Protein AF-A0A7J4RX63-F1 (afdb_monomer_lite)

pLDDT: mean 86.35, std 11.54, range [51.72, 96.31]

Structure (mmCIF, N/CA/C/O backbone):
data_AF-A0A7J4RX63-F1
#
_entry.id   AF-A0A7J4RX63-F1
#
loop_
_atom_site.group_PDB
_atom_site.id
_atom_site.type_symbol
_atom_site.label_atom_id
_atom_site.label_alt_id
_atom_site.label_comp_id
_atom_site.label_asym_id
_atom_site.label_entity_id
_atom_site.label_seq_id
_atom_site.pdbx_PDB_ins_code
_atom_site.Cartn_x
_atom_site.Cartn_y
_atom_site.Cartn_z
_atom_site.occupancy
_atom_site.B_iso_or_equiv
_atom_site.auth_seq_id
_atom_site.auth_comp_id
_atom_site.auth_asym_id
_atom_site.auth_atom_id
_atom_site.pdbx_PDB_model_num
ATOM 1 N N . MET A 1 1 ? 10.772 -13.800 -2.168 1.00 66.12 1 MET A N 1
ATOM 2 C CA . MET A 1 1 ? 11.574 -14.822 -2.881 1.00 66.12 1 MET A CA 1
ATOM 3 C C . MET A 1 1 ? 11.040 -15.138 -4.273 1.00 66.12 1 MET A C 1
ATOM 5 O O . MET A 1 1 ? 11.837 -15.120 -5.197 1.00 66.12 1 MET A O 1
ATOM 9 N N . LEU A 1 2 ? 9.726 -15.333 -4.467 1.00 77.94 2 LEU A N 1
ATOM 10 C CA . LEU A 1 2 ? 9.153 -15.643 -5.791 1.00 77.94 2 LEU A CA 1
ATOM 11 C C . LEU A 1 2 ? 9.488 -14.602 -6.884 1.00 77.94 2 LEU A C 1
ATOM 13 O O . LEU A 1 2 ? 9.845 -14.976 -7.992 1.00 77.94 2 LEU A O 1
ATOM 17 N N . HIS A 1 3 ? 9.461 -13.308 -6.541 1.00 73.25 3 HIS A N 1
ATOM 18 C CA . HIS A 1 3 ? 9.867 -12.204 -7.427 1.00 73.25 3 HIS A CA 1
ATOM 19 C C . HIS A 1 3 ? 11.292 -12.372 -7.982 1.00 73.25 3 HIS A C 1
ATOM 21 O O . HIS A 1 3 ? 11.523 -12.197 -9.171 1.00 73.25 3 HIS A O 1
ATOM 27 N N . ILE A 1 4 ? 12.240 -12.752 -7.120 1.00 78.12 4 ILE A N 1
ATOM 28 C CA . ILE A 1 4 ? 13.649 -12.952 -7.487 1.00 78.12 4 ILE A CA 1
ATOM 29 C C . ILE A 1 4 ? 13.785 -14.205 -8.357 1.00 78.12 4 ILE A C 1
ATOM 31 O O . ILE A 1 4 ? 14.485 -14.188 -9.361 1.00 78.12 4 ILE A O 1
ATOM 35 N N . PHE A 1 5 ? 13.075 -15.277 -7.998 1.00 83.94 5 PHE A N 1
ATOM 36 C CA . PHE A 1 5 ? 13.097 -16.526 -8.752 1.00 83.94 5 PHE A CA 1
ATOM 37 C C . PHE A 1 5 ? 12.536 -16.364 -10.173 1.00 83.94 5 PHE A C 1
ATOM 39 O O . PHE A 1 5 ? 13.129 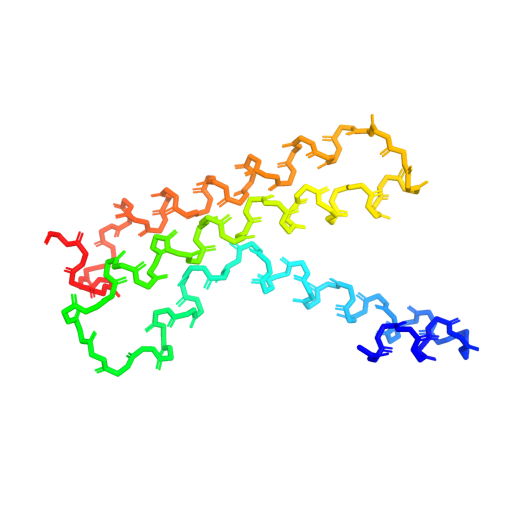-16.878 -11.114 1.00 83.94 5 PHE A O 1
ATOM 46 N N . PHE A 1 6 ? 11.423 -15.648 -10.357 1.00 83.19 6 PHE A N 1
ATOM 47 C CA . PHE A 1 6 ? 10.847 -15.437 -11.690 1.00 83.19 6 PHE A CA 1
ATOM 48 C C . PHE A 1 6 ? 11.666 -14.482 -12.553 1.00 83.19 6 PHE A C 1
ATOM 50 O O . PHE A 1 6 ? 11.814 -14.755 -13.739 1.00 83.19 6 PHE A O 1
ATOM 57 N N . ALA A 1 7 ? 12.250 -13.434 -11.963 1.00 77.06 7 ALA A N 1
ATOM 58 C CA . ALA A 1 7 ? 13.184 -12.559 -12.669 1.00 77.06 7 ALA A CA 1
ATOM 59 C C . ALA A 1 7 ? 14.443 -13.314 -13.131 1.00 77.06 7 ALA A C 1
ATOM 61 O O . ALA A 1 7 ? 14.913 -13.105 -14.238 1.00 77.06 7 ALA A O 1
ATOM 62 N N . ALA A 1 8 ? 14.961 -14.235 -12.312 1.00 82.94 8 ALA A N 1
ATOM 63 C CA . ALA A 1 8 ? 16.144 -15.027 -12.653 1.00 82.94 8 ALA A CA 1
ATOM 64 C C . ALA A 1 8 ? 15.899 -16.115 -13.719 1.00 82.94 8 ALA A C 1
ATOM 66 O O . ALA A 1 8 ? 16.863 -16.667 -14.238 1.00 82.94 8 ALA A O 1
ATOM 67 N N . ASN A 1 9 ? 14.637 -16.452 -14.013 1.00 86.06 9 ASN A N 1
ATOM 68 C CA . ASN A 1 9 ? 14.251 -17.456 -15.013 1.00 86.06 9 ASN A CA 1
ATOM 69 C C . ASN A 1 9 ? 13.524 -16.837 -16.229 1.00 86.06 9 ASN A C 1
ATOM 71 O O . ASN A 1 9 ? 12.858 -17.568 -16.959 1.00 86.06 9 ASN A O 1
ATOM 75 N N . ASP A 1 10 ? 13.587 -15.511 -16.413 1.00 81.81 10 ASP A N 1
ATOM 76 C CA . ASP A 1 10 ? 12.950 -14.771 -17.521 1.00 81.81 10 ASP A CA 1
ATOM 77 C C . ASP A 1 10 ? 11.425 -14.994 -17.656 1.00 81.81 10 ASP A C 1
ATOM 79 O O . ASP A 1 10 ? 10.828 -14.878 -18.729 1.00 81.81 10 ASP A O 1
ATOM 83 N N . PHE A 1 11 ? 10.740 -15.308 -16.550 1.00 85.00 11 PHE A N 1
ATOM 84 C CA . PHE A 1 11 ? 9.286 -15.490 -16.535 1.00 85.00 11 PHE A CA 1
ATOM 85 C C . PHE A 1 11 ? 8.544 -14.160 -16.332 1.00 85.00 11 PHE A C 1
ATOM 87 O O . PHE A 1 11 ? 7.853 -13.960 -15.327 1.00 85.00 11 PHE A O 1
ATOM 94 N N . ASP A 1 12 ? 8.631 -13.267 -17.318 1.00 81.19 12 ASP A N 1
ATOM 95 C CA . ASP A 1 12 ? 8.103 -11.892 -17.269 1.00 81.19 12 ASP A CA 1
ATOM 96 C C . ASP A 1 12 ? 6.619 -11.789 -16.884 1.00 81.19 12 ASP A C 1
ATOM 98 O O . ASP A 1 12 ? 6.210 -10.896 -16.137 1.00 81.19 12 ASP A O 1
ATOM 102 N N . GLY A 1 13 ? 5.783 -12.710 -17.374 1.00 83.81 13 GLY A N 1
ATOM 103 C CA . GLY A 1 13 ? 4.350 -12.716 -17.067 1.00 83.81 13 GLY A CA 1
ATOM 104 C C . GLY A 1 13 ? 4.071 -12.982 -15.585 1.00 83.81 13 GLY A C 1
ATOM 105 O O . GLY A 1 13 ? 3.324 -12.246 -14.941 1.00 83.81 13 GLY A O 1
ATOM 106 N N . LEU A 1 14 ? 4.712 -14.010 -15.025 1.00 83.44 14 LEU A N 1
ATOM 107 C CA . LEU A 1 14 ? 4.584 -14.386 -13.613 1.00 83.44 14 LEU A CA 1
ATOM 108 C C . LEU A 1 14 ? 5.225 -13.339 -12.698 1.00 83.44 14 LEU A C 1
ATOM 110 O O . LEU A 1 14 ? 4.680 -13.023 -11.641 1.00 83.44 14 LEU A O 1
ATOM 114 N N . PHE A 1 15 ? 6.342 -12.759 -13.131 1.00 83.12 15 PHE A N 1
ATOM 115 C CA . PHE A 1 15 ? 6.992 -11.647 -12.453 1.00 83.12 15 PHE A CA 1
ATOM 116 C C . PHE A 1 15 ? 6.039 -10.459 -12.275 1.00 83.12 15 PHE A C 1
ATOM 118 O O . PHE A 1 15 ? 5.822 -10.012 -11.148 1.00 83.12 15 PHE A O 1
ATOM 125 N N . ARG A 1 16 ? 5.384 -10.006 -13.352 1.00 85.81 16 ARG A N 1
ATOM 126 C CA . ARG A 1 16 ? 4.420 -8.891 -13.300 1.00 85.81 16 ARG A CA 1
ATOM 127 C C . ARG A 1 16 ? 3.256 -9.161 -12.350 1.00 85.81 16 ARG A C 1
ATOM 129 O O . ARG A 1 16 ? 2.844 -8.258 -11.627 1.00 85.81 16 ARG A O 1
ATOM 136 N N . VAL A 1 17 ? 2.750 -10.394 -12.315 1.00 89.12 17 VAL A N 1
ATOM 137 C CA . VAL A 1 17 ? 1.685 -10.792 -11.378 1.00 89.12 17 VAL A CA 1
ATOM 138 C C . VAL A 1 17 ? 2.157 -10.666 -9.929 1.00 89.12 17 VAL A C 1
ATOM 140 O O . VAL A 1 17 ? 1.434 -10.126 -9.093 1.00 89.12 17 VAL A O 1
ATOM 143 N N . VAL A 1 18 ? 3.376 -11.117 -9.624 1.00 89.00 18 VAL A N 1
ATOM 144 C CA . VAL A 1 18 ? 3.949 -10.999 -8.276 1.00 89.00 18 VAL A CA 1
ATOM 145 C C . VAL A 1 18 ? 4.156 -9.539 -7.887 1.00 89.00 18 VAL A C 1
ATOM 147 O O . VAL A 1 18 ? 3.810 -9.163 -6.770 1.00 89.00 18 VAL A O 1
ATOM 150 N N . VAL A 1 19 ? 4.676 -8.709 -8.791 1.00 89.50 19 VAL A N 1
ATOM 151 C CA . VAL A 1 19 ? 4.853 -7.270 -8.543 1.00 89.50 19 VAL A CA 1
ATOM 152 C C . VAL A 1 19 ? 3.503 -6.614 -8.240 1.00 89.50 19 VAL A C 1
ATOM 154 O O . VAL A 1 19 ? 3.376 -5.917 -7.237 1.00 89.50 19 VAL A O 1
ATOM 157 N N . LEU A 1 20 ? 2.466 -6.910 -9.027 1.00 91.38 20 LEU A N 1
ATOM 158 C CA . LEU A 1 20 ? 1.112 -6.406 -8.792 1.00 91.38 20 LEU A CA 1
ATOM 159 C C . LEU A 1 20 ? 0.562 -6.838 -7.423 1.00 91.38 20 LEU A C 1
ATOM 161 O O . LEU A 1 20 ? -0.019 -6.020 -6.710 1.00 91.38 20 LEU A O 1
ATOM 165 N N . LEU A 1 21 ? 0.778 -8.094 -7.024 1.00 92.62 21 LEU A N 1
ATOM 166 C CA . LEU A 1 21 ? 0.386 -8.595 -5.702 1.00 92.62 21 LEU A CA 1
ATOM 167 C C . LEU A 1 21 ? 1.096 -7.847 -4.569 1.00 92.62 21 LEU A C 1
ATOM 169 O O . LEU A 1 21 ? 0.441 -7.454 -3.605 1.00 92.62 21 LEU A O 1
ATOM 173 N N . ILE A 1 22 ? 2.407 -7.614 -4.684 1.00 91.81 22 ILE A N 1
ATOM 174 C CA . ILE A 1 22 ? 3.177 -6.858 -3.683 1.00 91.81 22 ILE A CA 1
ATOM 175 C C . ILE A 1 22 ? 2.665 -5.416 -3.598 1.00 91.81 22 ILE A C 1
ATOM 177 O O . ILE A 1 22 ? 2.502 -4.894 -2.492 1.00 91.81 22 ILE A O 1
ATOM 181 N N . THR A 1 23 ? 2.353 -4.792 -4.735 1.00 94.38 23 THR A N 1
ATOM 182 C CA . THR A 1 23 ? 1.777 -3.443 -4.783 1.00 94.38 23 THR A CA 1
ATOM 183 C C . THR A 1 23 ? 0.443 -3.382 -4.043 1.00 94.38 23 THR A C 1
ATOM 185 O O . THR A 1 23 ? 0.263 -2.527 -3.177 1.00 94.38 23 THR A O 1
ATOM 188 N N . ILE A 1 24 ? -0.463 -4.336 -4.288 1.00 94.31 24 ILE A N 1
ATOM 189 C CA . ILE A 1 24 ? -1.741 -4.425 -3.565 1.00 94.31 24 ILE A CA 1
ATOM 190 C C . ILE A 1 24 ? -1.504 -4.639 -2.065 1.00 94.31 24 ILE A C 1
ATOM 192 O O . ILE A 1 24 ? -2.053 -3.906 -1.246 1.00 94.31 24 ILE A O 1
ATOM 196 N N . MET A 1 25 ? -0.664 -5.603 -1.682 1.00 93.38 25 MET A N 1
ATOM 197 C CA . MET A 1 25 ? -0.377 -5.879 -0.268 1.00 93.38 25 MET A CA 1
ATOM 198 C C . MET A 1 25 ? 0.221 -4.668 0.451 1.00 93.38 25 MET A C 1
ATOM 200 O O . MET A 1 25 ? -0.078 -4.442 1.620 1.00 93.38 25 MET A O 1
ATOM 204 N N . THR A 1 26 ? 1.027 -3.871 -0.248 1.00 95.06 26 THR A N 1
ATOM 205 C CA . THR A 1 26 ? 1.638 -2.663 0.312 1.00 95.06 26 THR A CA 1
ATOM 206 C C . THR A 1 26 ? 0.616 -1.551 0.501 1.00 95.06 26 THR A C 1
ATOM 208 O O . THR A 1 26 ? 0.548 -0.963 1.577 1.00 95.06 26 THR A O 1
ATOM 211 N N . PHE A 1 27 ? -0.218 -1.285 -0.506 1.00 94.81 27 PHE A N 1
ATOM 212 C CA . PHE A 1 27 ? -1.231 -0.229 -0.430 1.00 94.81 27 PHE A CA 1
ATOM 213 C C . PHE A 1 27 ? -2.332 -0.535 0.590 1.00 94.81 27 PHE A C 1
ATOM 215 O O . PHE A 1 27 ? -2.861 0.382 1.217 1.00 94.81 27 PHE A O 1
ATOM 222 N N . PHE A 1 28 ? -2.657 -1.814 0.784 1.00 93.31 28 PHE A N 1
ATOM 223 C CA . PHE A 1 28 ? -3.732 -2.274 1.665 1.00 93.31 28 PHE A CA 1
ATOM 224 C C . PHE A 1 28 ? -3.228 -2.972 2.937 1.00 93.31 28 PHE A C 1
ATOM 226 O O . PHE A 1 28 ? -3.993 -3.701 3.571 1.00 93.31 28 PHE A O 1
A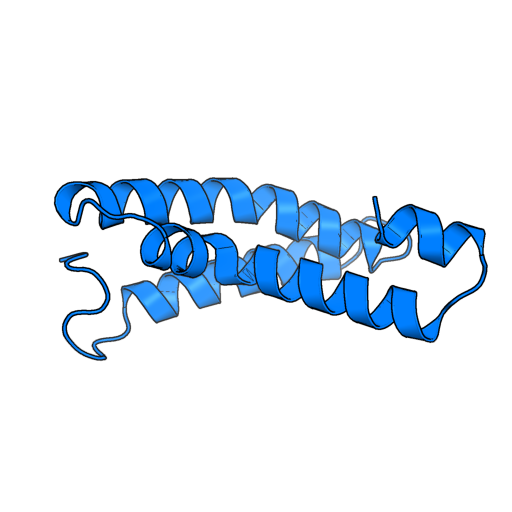TOM 233 N N . SER A 1 29 ? -1.975 -2.759 3.347 1.00 93.50 29 SER A N 1
ATOM 234 C CA . SER A 1 29 ? -1.396 -3.471 4.496 1.00 93.50 29 SER A CA 1
ATOM 235 C C . SER A 1 29 ? -2.184 -3.248 5.793 1.00 93.50 29 SER A C 1
ATOM 237 O O . SER A 1 29 ? -2.464 -4.215 6.491 1.00 93.50 29 SER A O 1
ATOM 239 N N . GLY A 1 30 ? -2.611 -2.017 6.103 1.00 90.19 30 GLY A N 1
ATOM 240 C CA . GLY A 1 30 ? -3.421 -1.706 7.285 1.00 90.19 30 GLY A CA 1
ATOM 241 C C . GLY A 1 30 ? -4.706 -2.533 7.346 1.00 90.19 30 GLY A C 1
ATOM 242 O O . GLY A 1 30 ? -4.879 -3.296 8.295 1.00 90.19 30 GLY A O 1
ATOM 243 N N . PRO A 1 31 ? -5.592 -2.442 6.338 1.00 89.00 31 PRO A N 1
ATOM 244 C CA . PRO A 1 31 ? -6.786 -3.279 6.255 1.00 89.00 31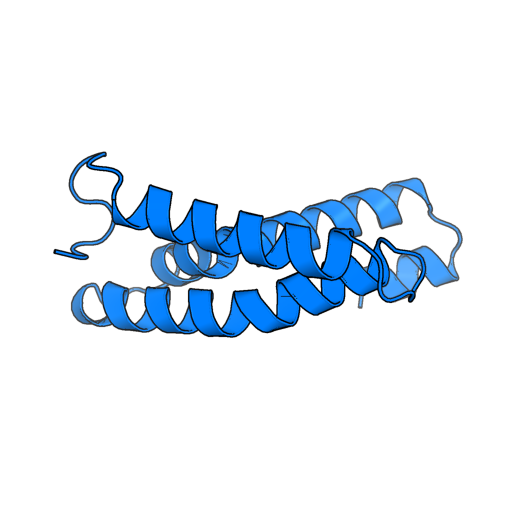 PRO A CA 1
ATOM 245 C C . PRO A 1 31 ? -6.493 -4.782 6.346 1.00 89.00 31 PRO A C 1
ATOM 247 O O . PRO A 1 31 ? -7.157 -5.478 7.108 1.00 89.00 31 PRO A O 1
ATOM 250 N N . ILE A 1 32 ? -5.488 -5.280 5.616 1.00 91.12 32 ILE A N 1
ATOM 251 C CA . ILE A 1 32 ? -5.123 -6.706 5.613 1.00 91.12 32 ILE A CA 1
ATOM 252 C C . ILE A 1 32 ? -4.689 -7.160 7.012 1.00 91.12 32 ILE A C 1
ATOM 254 O O . ILE A 1 32 ? -5.152 -8.193 7.489 1.00 91.12 32 ILE A O 1
ATOM 258 N N . CYS A 1 33 ? -3.846 -6.383 7.695 1.00 90.44 33 CYS A N 1
ATOM 259 C CA . CYS A 1 33 ? -3.405 -6.691 9.053 1.00 90.44 33 CYS A CA 1
ATOM 260 C C . CYS A 1 33 ? -4.579 -6.739 10.034 1.00 90.44 33 CYS A C 1
ATOM 262 O O . CYS A 1 33 ? -4.609 -7.612 10.895 1.00 90.44 33 CYS A O 1
ATOM 264 N N . VAL A 1 34 ? -5.566 -5.851 9.892 1.00 89.56 34 VAL A N 1
ATOM 265 C CA . VAL A 1 34 ? -6.743 -5.865 10.769 1.00 89.56 34 VAL A CA 1
ATOM 266 C C . VAL A 1 34 ? -7.667 -7.052 10.489 1.00 89.56 34 VAL A C 1
ATOM 268 O O . VAL A 1 34 ? -8.203 -7.618 11.432 1.00 89.56 34 VAL A O 1
ATOM 271 N N . VAL A 1 35 ? -7.818 -7.488 9.233 1.00 88.75 35 VAL A N 1
ATOM 272 C CA . VAL A 1 35 ? -8.599 -8.699 8.897 1.00 88.75 35 VAL A CA 1
ATOM 273 C C . VAL A 1 35 ? -8.034 -9.950 9.580 1.00 88.75 35 VAL A C 1
ATOM 275 O O . VAL A 1 35 ? -8.787 -10.862 9.914 1.00 88.75 35 VAL A O 1
ATOM 278 N N . ILE A 1 36 ? -6.718 -9.999 9.788 1.00 89.12 36 ILE A N 1
ATOM 279 C CA . ILE A 1 36 ? -6.028 -11.129 10.426 1.00 89.12 36 ILE A CA 1
ATOM 280 C C . ILE A 1 36 ? -5.999 -10.975 11.958 1.00 89.12 36 ILE A C 1
ATOM 282 O O . ILE A 1 36 ? -5.791 -11.958 12.667 1.00 89.12 36 ILE A O 1
ATOM 286 N N . GLU A 1 37 ? -6.222 -9.769 12.483 1.00 89.56 37 GLU A N 1
ATOM 287 C CA . GLU A 1 37 ? -6.211 -9.492 13.917 1.00 89.56 37 GLU A CA 1
ATOM 288 C C . GLU A 1 37 ? -7.429 -10.150 14.599 1.00 89.56 37 GLU A C 1
ATOM 290 O O . GLU A 1 37 ? -8.580 -9.853 14.258 1.00 89.56 37 GLU A O 1
ATOM 295 N N . PRO A 1 38 ? -7.223 -11.042 15.584 1.00 87.38 38 PRO A N 1
ATOM 296 C CA . PRO A 1 38 ? -8.331 -11.666 16.301 1.00 87.38 38 PRO A CA 1
ATOM 297 C C . PRO A 1 38 ? -8.907 -10.770 17.406 1.00 87.38 38 PRO A C 1
ATOM 299 O O . PRO A 1 38 ? -10.060 -10.950 17.802 1.00 87.38 38 PRO A O 1
ATOM 302 N N . VAL A 1 39 ? -8.132 -9.814 17.936 1.00 89.81 39 VAL A N 1
ATOM 303 C CA . VAL A 1 39 ? -8.535 -9.008 19.096 1.00 89.81 39 VAL A CA 1
ATOM 304 C C . VAL A 1 39 ? -9.019 -7.627 18.662 1.00 89.81 39 VAL A C 1
ATOM 306 O O . VAL A 1 39 ? -8.228 -6.739 18.356 1.00 89.81 39 VAL A O 1
ATOM 309 N N . GLN A 1 40 ? -10.331 -7.395 18.749 1.00 84.50 40 GLN A N 1
ATOM 310 C CA . GLN A 1 40 ? -10.953 -6.129 18.338 1.00 84.50 40 GLN A CA 1
ATOM 311 C C . GLN A 1 40 ? -10.360 -4.887 19.027 1.00 84.50 40 GLN A C 1
ATOM 313 O O . GLN A 1 40 ? -10.201 -3.843 18.399 1.00 84.50 40 GLN A O 1
ATOM 318 N N . ALA A 1 41 ? -9.974 -4.995 20.304 1.00 87.00 41 ALA A N 1
ATOM 319 C CA . ALA A 1 41 ? -9.340 -3.894 21.036 1.00 87.00 41 ALA A CA 1
ATOM 320 C C . ALA A 1 41 ? -7.999 -3.445 20.417 1.00 87.00 41 ALA A C 1
ATOM 322 O O . ALA A 1 41 ? -7.582 -2.304 20.617 1.00 87.00 41 ALA A O 1
ATOM 323 N N . GLN A 1 42 ? -7.333 -4.315 19.651 1.00 89.12 42 GLN A N 1
ATOM 324 C CA . GLN A 1 42 ? -6.057 -4.026 18.996 1.00 89.12 42 GLN A CA 1
ATOM 325 C C . GLN A 1 42 ? -6.220 -3.495 17.569 1.00 89.12 42 GLN A C 1
ATOM 327 O O . GLN A 1 42 ? -5.260 -2.951 17.029 1.00 89.12 42 GLN A O 1
ATOM 332 N N . TYR A 1 43 ? -7.424 -3.532 16.984 1.00 88.88 43 TYR A N 1
ATOM 333 C CA . TYR A 1 43 ? -7.673 -3.155 15.583 1.00 88.88 43 TYR A CA 1
ATOM 334 C C . TYR A 1 43 ? -7.116 -1.774 15.231 1.00 88.88 43 TYR A C 1
ATOM 336 O O . TYR A 1 43 ? -6.472 -1.604 14.19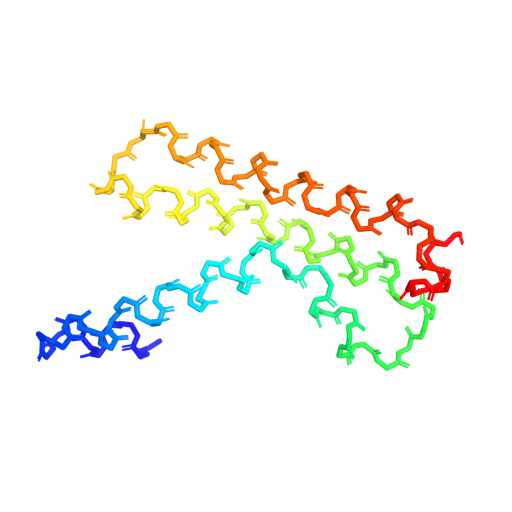9 1.00 88.88 43 TYR A O 1
ATOM 344 N N . LYS A 1 44 ? -7.271 -0.791 16.125 1.00 87.69 44 LYS A N 1
ATOM 345 C CA . LYS A 1 44 ? -6.724 0.561 15.935 1.00 87.69 44 LYS A CA 1
ATOM 346 C C . LYS A 1 44 ? -5.204 0.593 15.906 1.00 87.69 44 LYS A C 1
ATOM 348 O O . LYS A 1 44 ? -4.629 1.301 15.080 1.00 87.69 44 LYS A O 1
ATOM 353 N N . SER A 1 45 ? -4.567 -0.157 16.798 1.00 90.75 45 SER A N 1
ATOM 354 C CA . SER A 1 45 ? -3.112 -0.210 16.870 1.00 90.75 45 SER A CA 1
ATOM 355 C C . SER A 1 45 ? -2.542 -0.971 15.677 1.00 90.75 45 SER A C 1
ATOM 357 O O . SER A 1 45 ? -1.646 -0.462 15.009 1.00 90.75 45 SER A O 1
ATOM 359 N N . THR A 1 46 ? -3.108 -2.133 15.353 1.00 92.12 46 THR A N 1
ATOM 360 C CA . THR A 1 46 ? -2.719 -2.961 14.206 1.00 92.12 46 THR A CA 1
ATOM 361 C C . THR A 1 46 ? -2.879 -2.199 12.890 1.00 92.12 46 THR A C 1
ATOM 363 O O . THR A 1 46 ? -1.957 -2.179 12.075 1.00 92.12 46 THR A O 1
ATOM 366 N N . TYR A 1 47 ? -3.983 -1.465 12.711 1.00 91.81 47 TYR A N 1
ATOM 367 C CA . TYR A 1 47 ? -4.182 -0.605 11.541 1.00 91.81 47 TYR A CA 1
ATOM 368 C C . TYR A 1 47 ? -3.119 0.495 11.429 1.00 91.81 47 TYR A C 1
ATOM 370 O O . TYR A 1 47 ? -2.592 0.758 10.348 1.00 91.81 47 TYR A O 1
ATOM 378 N N . PHE A 1 48 ? -2.795 1.145 12.550 1.00 91.25 48 PHE A N 1
ATOM 379 C CA . PHE A 1 48 ? -1.795 2.209 12.593 1.00 91.25 48 PHE A CA 1
ATOM 380 C C . PHE A 1 48 ? -0.387 1.689 12.284 1.00 91.25 48 PHE A C 1
ATOM 382 O O . PHE A 1 48 ? 0.337 2.316 11.511 1.00 91.25 48 PHE A O 1
ATOM 389 N N . TYR A 1 49 ? -0.016 0.523 12.815 1.00 93.44 49 TYR A N 1
ATOM 390 C CA . TYR A 1 49 ? 1.249 -0.124 12.471 1.00 93.44 49 TYR A CA 1
ATOM 391 C C . TYR A 1 49 ? 1.305 -0.530 10.996 1.00 93.44 49 TYR A C 1
ATOM 393 O O . TYR A 1 49 ? 2.337 -0.327 10.357 1.00 93.44 49 TYR A O 1
ATOM 401 N N . GLY A 1 50 ? 0.197 -1.018 10.429 1.00 93.06 50 GLY A N 1
ATOM 402 C CA . GLY A 1 50 ? 0.091 -1.297 8.997 1.00 93.06 50 GLY A CA 1
ATOM 403 C C . GLY A 1 50 ? 0.344 -0.055 8.139 1.00 93.06 50 GLY A C 1
ATOM 404 O O . GLY A 1 50 ? 1.155 -0.118 7.215 1.00 93.06 50 GLY A O 1
ATOM 405 N N . LEU A 1 51 ? -0.240 1.095 8.505 1.00 93.75 51 LEU A N 1
ATOM 406 C CA . LEU A 1 51 ? 0.036 2.377 7.845 1.00 93.75 51 LEU A CA 1
ATOM 407 C C . LEU A 1 51 ? 1.518 2.765 7.959 1.00 93.75 51 LEU A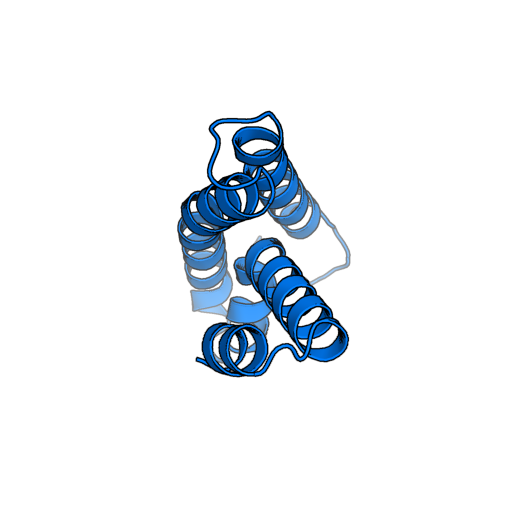 C 1
ATOM 409 O O . LEU A 1 51 ? 2.141 3.081 6.947 1.00 93.75 51 LEU A O 1
ATOM 413 N N . ILE A 1 52 ? 2.101 2.720 9.160 1.00 95.31 52 ILE A N 1
ATOM 414 C CA . ILE A 1 52 ? 3.516 3.073 9.364 1.00 95.31 52 ILE A CA 1
ATOM 415 C C . ILE A 1 52 ? 4.431 2.201 8.506 1.00 95.31 52 ILE A C 1
ATOM 417 O O . ILE A 1 52 ? 5.366 2.726 7.911 1.00 95.31 52 ILE A O 1
ATOM 421 N N . LEU A 1 53 ? 4.162 0.898 8.417 1.00 94.38 53 LEU A N 1
ATOM 422 C CA . LEU A 1 53 ? 4.936 -0.019 7.581 1.00 94.38 53 LEU A CA 1
ATOM 423 C C . LEU A 1 53 ? 4.724 0.250 6.086 1.00 94.38 53 LEU A C 1
ATOM 425 O O . LEU A 1 53 ? 5.678 0.194 5.312 1.00 94.38 53 LEU A O 1
ATOM 429 N N . SER A 1 54 ? 3.498 0.578 5.674 1.00 94.75 54 SER A N 1
ATOM 430 C CA . SER A 1 54 ? 3.155 0.819 4.267 1.00 94.75 54 SER A CA 1
ATOM 431 C C . SER A 1 54 ? 3.856 2.031 3.657 1.00 94.75 54 SER A C 1
ATOM 433 O O . SER A 1 54 ? 4.137 2.032 2.462 1.00 94.75 54 SER A O 1
ATOM 435 N N . MET A 1 55 ? 4.179 3.051 4.456 1.00 95.62 55 MET A N 1
ATOM 436 C CA . MET A 1 55 ? 4.820 4.275 3.966 1.00 95.62 55 MET A CA 1
ATOM 437 C C . MET A 1 55 ? 6.214 4.007 3.365 1.00 95.62 55 MET A C 1
ATOM 439 O O . MET A 1 55 ? 6.375 4.228 2.168 1.00 95.62 55 MET A O 1
ATOM 443 N N . PRO A 1 56 ? 7.206 3.462 4.099 1.00 95.44 56 PRO A N 1
ATOM 444 C CA . PRO A 1 56 ? 8.506 3.143 3.512 1.00 95.44 56 PRO A CA 1
ATOM 445 C C . PRO A 1 56 ? 8.416 2.048 2.437 1.00 95.44 56 PRO A C 1
ATOM 447 O O . PRO A 1 56 ? 9.151 2.107 1.454 1.00 95.44 56 PRO A O 1
ATOM 450 N N . LEU A 1 57 ? 7.502 1.078 2.578 1.00 94.50 57 LEU A N 1
ATOM 451 C CA . LEU A 1 57 ? 7.287 0.032 1.569 1.00 94.50 57 LEU A CA 1
ATOM 452 C C . LEU A 1 57 ? 6.793 0.615 0.236 1.00 94.50 57 LEU A C 1
ATOM 454 O O . LEU A 1 57 ? 7.305 0.257 -0.821 1.00 94.50 57 LEU A O 1
ATOM 458 N N . SER A 1 58 ? 5.826 1.531 0.274 1.00 96.06 58 SER A N 1
ATOM 459 C CA . SER A 1 58 ? 5.279 2.176 -0.925 1.00 96.06 58 SER A CA 1
ATOM 460 C C . SER A 1 58 ? 6.282 3.128 -1.575 1.00 96.06 58 SER A C 1
ATOM 462 O O . SER A 1 58 ? 6.340 3.183 -2.801 1.00 96.06 58 SER A O 1
ATOM 464 N N . THR A 1 59 ? 7.130 3.802 -0.790 1.00 95.50 59 THR A N 1
ATOM 465 C CA . THR A 1 59 ? 8.275 4.563 -1.316 1.00 95.50 59 THR A CA 1
ATOM 466 C C . THR A 1 59 ? 9.250 3.640 -2.048 1.00 95.50 59 THR A C 1
ATOM 468 O O . THR A 1 59 ? 9.617 3.920 -3.186 1.00 95.50 59 THR A O 1
ATOM 471 N N . GLY A 1 60 ? 9.630 2.513 -1.435 1.00 93.56 60 GLY A N 1
ATOM 472 C CA . GLY A 1 60 ? 10.518 1.524 -2.054 1.00 93.56 60 GLY A CA 1
ATOM 473 C C . GLY A 1 60 ? 9.931 0.902 -3.324 1.00 93.56 60 GLY A C 1
ATOM 474 O O . GLY A 1 60 ? 10.658 0.678 -4.289 1.00 93.56 60 GLY A O 1
ATOM 475 N N . LEU A 1 61 ? 8.614 0.682 -3.364 1.00 93.06 61 LEU A N 1
ATOM 476 C CA . LEU A 1 61 ? 7.915 0.266 -4.580 1.00 93.06 61 LEU A CA 1
ATOM 477 C C . LEU A 1 61 ? 7.965 1.332 -5.671 1.00 93.06 61 LEU A C 1
ATOM 479 O O . LEU A 1 61 ? 8.242 0.991 -6.813 1.00 93.06 61 LEU A O 1
ATOM 483 N N . GLY A 1 62 ? 7.717 2.599 -5.338 1.00 93.50 62 GLY A N 1
ATOM 484 C CA . GLY A 1 62 ? 7.793 3.685 -6.315 1.00 93.50 62 GLY A CA 1
ATOM 485 C C . GLY A 1 62 ? 9.189 3.798 -6.928 1.00 93.50 62 GLY A C 1
ATOM 486 O O . GLY A 1 62 ? 9.317 3.897 -8.142 1.00 93.50 62 GLY A O 1
ATOM 487 N N . TRP A 1 63 ? 10.232 3.654 -6.108 1.00 94.19 63 TRP A N 1
ATOM 488 C CA . TRP A 1 63 ? 11.619 3.574 -6.575 1.00 94.19 63 TRP A CA 1
ATOM 489 C C . TRP A 1 63 ? 11.869 2.371 -7.498 1.00 94.19 63 TRP A C 1
ATOM 491 O O . TRP A 1 63 ? 12.498 2.508 -8.542 1.00 94.19 63 TRP A O 1
ATOM 501 N N . ALA A 1 64 ? 11.345 1.191 -7.155 1.00 90.06 64 ALA A N 1
ATOM 502 C CA . ALA A 1 64 ? 11.483 -0.001 -7.991 1.00 90.06 64 ALA A CA 1
ATOM 503 C C . ALA A 1 64 ? 10.744 0.122 -9.337 1.00 90.06 64 ALA A C 1
ATOM 505 O O . ALA A 1 64 ? 11.209 -0.415 -10.338 1.00 90.06 64 ALA A O 1
ATOM 506 N N . TYR A 1 65 ? 9.605 0.820 -9.366 1.00 89.25 65 TYR A N 1
ATOM 507 C CA . TYR A 1 65 ? 8.850 1.090 -10.591 1.00 89.25 65 TYR A CA 1
ATOM 508 C C . TYR A 1 65 ? 9.507 2.163 -11.469 1.00 89.25 65 TYR A C 1
ATOM 510 O O . TYR A 1 65 ? 9.434 2.055 -12.690 1.00 89.25 65 TYR A O 1
ATOM 518 N N . GLY A 1 66 ? 10.169 3.154 -10.869 1.00 90.06 66 GLY A N 1
ATOM 519 C CA . GLY A 1 66 ? 10.943 4.188 -11.564 1.00 90.06 66 GLY A CA 1
ATOM 520 C C . GLY A 1 66 ? 12.337 3.727 -11.999 1.00 90.06 66 GLY A C 1
ATOM 521 O O . GLY A 1 66 ? 13.276 4.504 -11.923 1.00 90.06 66 GLY A O 1
ATOM 522 N N . ASP A 1 67 ? 12.511 2.450 -12.354 1.00 87.81 67 ASP A N 1
ATOM 523 C CA . ASP A 1 67 ? 13.805 1.866 -12.750 1.00 87.81 67 ASP A CA 1
ATOM 524 C C . ASP A 1 67 ? 14.958 2.223 -11.790 1.00 87.81 67 ASP A C 1
ATOM 526 O O . ASP A 1 67 ? 16.052 2.620 -12.190 1.00 87.81 67 ASP A O 1
ATOM 530 N N . MET A 1 68 ? 14.690 2.140 -10.482 1.00 89.69 68 MET A N 1
ATOM 531 C CA . MET A 1 68 ? 15.654 2.462 -9.422 1.00 89.69 68 MET A CA 1
ATOM 532 C C . MET A 1 68 ? 16.118 3.930 -9.411 1.00 89.69 68 MET A C 1
ATOM 534 O O . MET A 1 68 ? 17.163 4.262 -8.837 1.00 89.69 68 MET A O 1
ATOM 538 N N . SER A 1 69 ? 15.318 4.829 -9.977 1.00 90.94 69 SER A N 1
ATOM 539 C CA . SER A 1 69 ? 15.532 6.273 -9.971 1.00 90.94 69 SER A CA 1
ATOM 540 C C . SER A 1 69 ? 14.570 6.984 -9.018 1.00 90.94 69 SER A C 1
ATOM 542 O O . SER A 1 69 ? 13.511 6.480 -8.638 1.00 90.94 69 SER A O 1
ATOM 544 N N . ALA A 1 70 ? 14.978 8.168 -8.560 1.00 89.25 70 ALA A N 1
ATOM 545 C CA . ALA A 1 70 ? 14.166 9.011 -7.686 1.00 89.25 70 ALA A CA 1
ATOM 546 C C . ALA A 1 70 ? 13.129 9.793 -8.510 1.00 89.25 70 ALA A C 1
ATOM 548 O O . ALA A 1 70 ? 13.222 11.014 -8.642 1.00 89.25 70 ALA A O 1
ATOM 549 N N . ASP A 1 71 ? 12.162 9.067 -9.066 1.00 92.50 71 ASP A N 1
ATOM 550 C CA . ASP A 1 71 ? 11.109 9.606 -9.924 1.00 92.50 71 ASP A CA 1
ATOM 551 C C . ASP A 1 71 ? 9.800 9.886 -9.170 1.00 92.50 71 ASP A C 1
ATOM 553 O O . ASP A 1 71 ? 9.665 9.686 -7.955 1.00 92.50 71 ASP A O 1
ATOM 557 N N . PHE A 1 72 ? 8.815 10.404 -9.906 1.00 93.12 72 PHE A N 1
ATOM 558 C CA . PHE A 1 72 ? 7.522 10.841 -9.385 1.00 93.12 72 PHE A CA 1
ATOM 559 C C . PHE A 1 72 ? 6.768 9.729 -8.637 1.00 93.12 72 PHE A C 1
ATOM 561 O O . PHE A 1 72 ? 6.112 9.993 -7.626 1.00 93.12 72 PHE A O 1
ATOM 568 N N . GLU A 1 73 ? 6.903 8.479 -9.075 1.00 93.00 73 GLU A N 1
ATOM 569 C CA . GLU A 1 73 ? 6.310 7.278 -8.482 1.00 93.00 73 GLU A CA 1
ATOM 570 C C . GLU A 1 73 ? 6.705 7.113 -7.010 1.00 93.00 73 GLU A C 1
ATOM 572 O O . GLU A 1 73 ? 5.877 6.716 -6.186 1.00 93.00 73 GLU A O 1
ATOM 577 N N . MET A 1 74 ? 7.941 7.488 -6.656 1.00 94.00 74 MET A N 1
ATOM 578 C CA . MET A 1 74 ? 8.488 7.395 -5.299 1.00 94.00 74 MET A CA 1
ATOM 579 C C . MET A 1 74 ? 7.727 8.276 -4.295 1.00 94.00 74 MET A C 1
ATOM 581 O O . MET A 1 74 ? 7.679 7.962 -3.104 1.00 94.00 74 MET A O 1
ATOM 585 N N . ILE A 1 75 ? 7.096 9.352 -4.778 1.00 94.88 75 ILE A N 1
ATOM 586 C CA . ILE A 1 75 ? 6.235 10.253 -3.997 1.00 94.88 75 ILE A CA 1
ATOM 587 C C . ILE A 1 75 ? 4.759 9.876 -4.169 1.00 94.88 75 ILE A C 1
ATOM 589 O O . ILE A 1 75 ? 4.001 9.853 -3.197 1.00 94.88 75 ILE A O 1
ATOM 593 N N . LEU A 1 76 ? 4.342 9.556 -5.395 1.00 95.38 76 LEU A N 1
ATOM 594 C CA . LEU A 1 76 ? 2.957 9.239 -5.728 1.00 95.38 76 LEU A CA 1
ATOM 595 C C . LEU A 1 76 ? 2.441 8.022 -4.947 1.00 95.38 76 LEU A C 1
ATOM 597 O O . LEU A 1 76 ? 1.329 8.054 -4.422 1.00 95.38 76 LEU A O 1
ATOM 601 N N . PHE A 1 77 ? 3.232 6.955 -4.841 1.00 95.81 77 PHE A N 1
ATOM 602 C CA . PHE A 1 77 ? 2.797 5.701 -4.218 1.00 95.81 77 PHE A CA 1
ATOM 603 C C . PHE A 1 77 ? 2.535 5.838 -2.706 1.00 95.81 77 PHE A C 1
ATOM 605 O O . PHE A 1 77 ? 1.480 5.380 -2.251 1.00 95.81 77 PHE A O 1
ATOM 612 N N . PRO A 1 78 ? 3.394 6.512 -1.916 1.00 95.94 78 PRO A N 1
ATOM 613 C CA . PRO A 1 78 ? 3.074 6.872 -0.533 1.00 95.94 78 PRO A CA 1
ATOM 614 C C . PRO A 1 78 ? 1.825 7.737 -0.389 1.00 95.94 78 PRO A C 1
ATOM 616 O O . PRO A 1 78 ? 1.028 7.510 0.520 1.00 95.94 78 PRO A O 1
ATOM 619 N N . ILE A 1 79 ? 1.607 8.698 -1.294 1.00 96.31 79 ILE A N 1
ATOM 620 C CA . ILE A 1 79 ? 0.398 9.537 -1.274 1.00 96.31 79 ILE A CA 1
ATOM 621 C C . ILE A 1 79 ? -0.852 8.682 -1.511 1.00 96.31 79 ILE A C 1
ATOM 623 O O . ILE A 1 79 ? -1.820 8.802 -0.759 1.00 96.31 79 ILE A O 1
ATOM 627 N N . ILE A 1 80 ? -0.832 7.790 -2.505 1.00 95.88 80 ILE A N 1
ATOM 628 C CA . ILE A 1 80 ? -1.930 6.848 -2.778 1.00 95.88 80 ILE A CA 1
ATOM 629 C C . ILE A 1 80 ? -2.182 5.958 -1.557 1.00 95.88 80 ILE A C 1
ATOM 631 O O . ILE A 1 80 ? -3.323 5.808 -1.123 1.00 95.88 80 ILE A O 1
ATOM 635 N N . THR A 1 81 ? -1.121 5.412 -0.967 1.00 95.69 81 THR A N 1
ATOM 636 C CA . THR A 1 81 ? -1.197 4.557 0.225 1.00 95.69 81 THR A CA 1
ATOM 637 C C . THR A 1 81 ? -1.850 5.291 1.393 1.00 95.69 81 THR A C 1
ATOM 639 O O . THR A 1 81 ? -2.772 4.768 2.026 1.00 95.69 81 THR A O 1
ATOM 642 N N . LEU A 1 82 ? -1.429 6.531 1.651 1.00 95.06 82 LEU A N 1
ATOM 643 C CA . LEU A 1 82 ? -2.000 7.379 2.689 1.00 95.06 82 LEU A CA 1
ATOM 644 C C . LEU A 1 82 ? -3.476 7.693 2.412 1.00 95.06 82 LEU A C 1
ATOM 646 O O . LEU A 1 82 ? -4.301 7.586 3.320 1.00 95.06 82 LEU A O 1
ATOM 650 N N . MET A 1 83 ? -3.821 8.040 1.169 1.00 94.06 83 MET A N 1
ATOM 651 C CA . MET A 1 83 ? -5.201 8.295 0.748 1.00 94.06 83 MET A CA 1
ATOM 652 C C . MET A 1 83 ? -6.086 7.075 1.001 1.00 94.06 83 MET A C 1
ATOM 654 O O . MET A 1 83 ? -7.113 7.216 1.655 1.00 94.06 83 MET A O 1
ATOM 658 N N . ILE A 1 84 ? -5.661 5.876 0.591 1.00 92.50 84 ILE A N 1
ATOM 659 C CA . ILE A 1 84 ? -6.392 4.623 0.839 1.00 92.50 84 ILE A CA 1
ATOM 660 C C . ILE A 1 84 ? -6.636 4.432 2.338 1.00 92.50 84 ILE A C 1
ATOM 662 O O . ILE A 1 84 ? -7.772 4.198 2.756 1.00 92.50 84 ILE A O 1
ATOM 666 N N . HIS A 1 85 ? -5.602 4.590 3.166 1.00 91.19 85 HIS A N 1
ATOM 667 C CA . HIS A 1 85 ? -5.738 4.396 4.607 1.00 91.19 85 HIS A CA 1
ATOM 668 C C . HIS A 1 85 ? -6.652 5.440 5.265 1.00 91.19 85 HIS A C 1
ATOM 670 O O . HIS A 1 85 ? -7.402 5.103 6.187 1.00 91.19 85 HIS A O 1
ATOM 676 N N . ILE A 1 86 ? -6.623 6.695 4.809 1.00 89.81 86 ILE A N 1
ATOM 677 C CA . ILE A 1 86 ? -7.521 7.752 5.293 1.00 89.81 86 ILE A CA 1
ATOM 678 C C . ILE A 1 86 ? -8.953 7.477 4.839 1.00 89.81 86 ILE A C 1
ATOM 680 O O . ILE A 1 86 ? -9.858 7.516 5.669 1.00 89.81 86 ILE A O 1
ATOM 684 N N . THR A 1 87 ? -9.165 7.156 3.563 1.00 89.12 87 THR A N 1
ATOM 685 C CA . THR A 1 87 ? -10.488 6.856 3.008 1.00 89.12 87 THR A CA 1
ATOM 686 C C . THR A 1 87 ? -11.113 5.656 3.705 1.00 89.12 87 THR A C 1
ATOM 688 O O . THR A 1 87 ? -12.278 5.727 4.073 1.00 89.12 87 THR A O 1
ATOM 691 N N . ILE A 1 88 ? -10.363 4.585 3.972 1.00 86.31 88 ILE A N 1
ATOM 692 C CA . ILE A 1 88 ? -10.879 3.413 4.697 1.00 86.31 88 ILE A CA 1
ATOM 693 C C . ILE A 1 88 ? -11.193 3.757 6.156 1.00 86.31 88 ILE A C 1
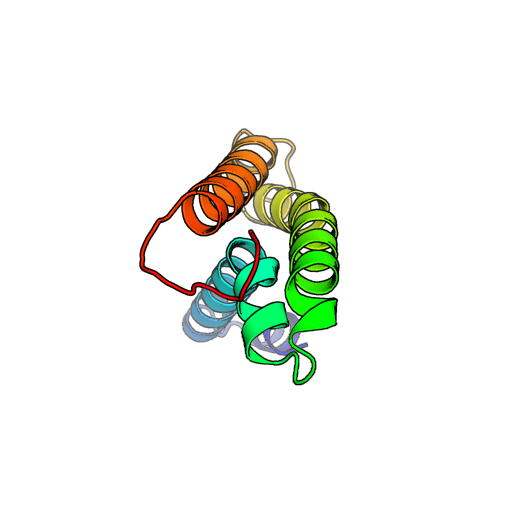ATOM 695 O O . ILE A 1 88 ? -12.224 3.337 6.674 1.00 86.31 88 ILE A O 1
ATOM 699 N N . LYS A 1 89 ? -10.354 4.570 6.809 1.00 82.44 89 LYS A N 1
ATOM 700 C CA . LYS A 1 89 ? -10.599 5.041 8.179 1.00 82.44 89 LYS A CA 1
ATOM 701 C C . LYS A 1 89 ? -11.834 5.948 8.273 1.00 82.44 89 LYS A C 1
ATOM 703 O O . LYS A 1 89 ? -12.542 5.903 9.274 1.00 82.44 89 LYS A O 1
ATOM 708 N N . GLN A 1 90 ? -12.062 6.797 7.271 1.00 75.38 90 GLN A N 1
ATOM 709 C CA . GLN A 1 90 ? -13.201 7.720 7.203 1.00 75.38 90 GLN A CA 1
ATOM 710 C C . GLN A 1 90 ? -14.474 7.058 6.667 1.00 75.38 90 GLN A C 1
ATOM 712 O O . GLN A 1 90 ? -15.571 7.535 6.961 1.00 75.38 90 GLN A O 1
ATOM 717 N N . SER A 1 91 ? -14.346 5.984 5.885 1.00 68.62 91 SER A N 1
ATOM 718 C CA . SER A 1 91 ? -15.476 5.281 5.292 1.00 68.62 91 SER A CA 1
ATOM 719 C C . SER A 1 91 ? -16.405 4.772 6.387 1.00 68.62 91 SER A C 1
ATOM 721 O O . SER A 1 91 ? -16.057 3.905 7.188 1.00 68.62 91 SER A O 1
ATOM 723 N N . SER A 1 92 ? -17.622 5.317 6.391 1.00 52.94 92 SER A N 1
ATOM 724 C CA . SER A 1 92 ? -18.718 4.918 7.271 1.00 52.94 92 SER A CA 1
ATOM 725 C C . SER A 1 92 ? -19.492 3.712 6.720 1.00 52.94 92 SER A C 1
ATOM 727 O O . SER A 1 92 ? -20.679 3.561 7.016 1.00 52.94 92 SER A O 1
ATOM 729 N N . ILE A 1 93 ? -18.846 2.848 5.927 1.00 52.28 93 ILE A N 1
ATOM 730 C CA . ILE A 1 93 ? -19.321 1.475 5.722 1.00 52.28 93 ILE A CA 1
ATOM 731 C C . ILE A 1 93 ? -19.257 0.822 7.106 1.00 52.28 93 ILE A C 1
ATOM 733 O O . ILE A 1 93 ? -18.183 0.531 7.623 1.00 52.28 93 ILE A O 1
ATOM 737 N N . GLY A 1 94 ? -20.417 0.811 7.771 1.00 51.72 94 GLY A N 1
ATOM 738 C CA . GLY A 1 94 ? -20.551 0.730 9.224 1.00 51.72 94 GLY A CA 1
ATOM 739 C C . GLY A 1 94 ? -19.773 -0.425 9.851 1.00 51.72 94 GLY A C 1
ATOM 740 O O . GLY A 1 94 ? -19.670 -1.490 9.261 1.00 51.72 94 GLY A O 1
ATOM 741 N N . LEU A 1 95 ? -19.259 -0.218 11.070 1.00 55.78 95 LEU A N 1
ATOM 742 C CA . LEU A 1 95 ? -18.516 -1.220 11.858 1.00 55.78 95 LEU A CA 1
ATOM 743 C C . LEU A 1 95 ? -17.132 -1.617 11.322 1.00 55.78 95 LEU A C 1
ATOM 745 O O . LEU A 1 95 ? -16.651 -2.668 11.726 1.00 55.78 95 LEU A O 1
ATOM 749 N N . THR A 1 96 ? -16.457 -0.790 10.511 1.00 57.06 96 THR A N 1
ATOM 750 C CA . THR A 1 96 ? -15.290 -1.214 9.712 1.00 57.06 96 THR A CA 1
ATOM 751 C C . THR A 1 96 ? -14.322 -2.106 10.472 1.00 57.06 96 THR A C 1
ATOM 753 O O . THR A 1 96 ? -14.041 -3.165 9.950 1.00 57.06 96 THR A O 1
ATOM 756 N N . TYR A 1 97 ? -13.931 -1.734 11.702 1.00 56.75 97 TYR A N 1
ATOM 757 C CA . TYR A 1 97 ? -13.208 -2.578 12.672 1.00 56.75 97 TYR A CA 1
ATOM 758 C C . TYR A 1 97 ? -13.284 -1.971 14.097 1.00 56.75 97 TYR A C 1
ATOM 760 O O . TYR A 1 97 ? -12.290 -1.879 14.808 1.00 56.75 97 TYR A O 1
ATOM 768 N N . GLY A 1 98 ? -14.412 -1.380 14.508 1.00 56.16 98 GLY A N 1
ATOM 769 C CA . GLY A 1 98 ? -14.485 -0.686 15.812 1.00 56.16 98 GLY A CA 1
ATOM 770 C C . GLY A 1 98 ? -13.489 0.480 16.004 1.00 56.16 98 GLY A C 1
ATOM 771 O O . GLY A 1 98 ? -13.188 0.839 17.132 1.00 56.16 98 GLY A O 1
ATOM 772 N N . LEU A 1 99 ? -12.983 1.079 14.917 1.00 56.41 99 LEU A N 1
ATOM 773 C CA . LEU A 1 99 ? -11.964 2.147 14.909 1.00 56.41 99 LEU A CA 1
ATOM 774 C C . LEU A 1 99 ? -12.469 3.537 15.365 1.00 56.41 99 LEU A C 1
ATOM 776 O O . LEU A 1 99 ? -11.768 4.531 15.150 1.00 56.41 99 LEU A O 1
ATOM 780 N N . LYS A 1 100 ? -13.670 3.615 15.951 1.00 52.50 100 LYS A N 1
ATOM 781 C CA . LYS A 1 100 ? -14.230 4.849 16.523 1.00 52.50 100 LYS A CA 1
ATOM 782 C C . LYS A 1 100 ? -13.684 5.084 17.926 1.00 52.50 100 LYS A C 1
ATOM 784 O O . LYS A 1 100 ? -13.708 4.127 18.724 1.00 52.50 100 LYS A O 1
#

Radius of gyration: 15.46 Å; chains: 1; bounding box: 37×28×39 Å

Sequence (100 aa):
MLHIFFAANDFDGLFRVVVLLITIMTFFSGPICVVIEPVQAQYKSTYFYGLILSMPLSTGLGWAYGDMSADFEMILFPIITLMIHITIKQSSIGLTYGLK

Secondary structure (DSSP, 8-state):
-HHHHHHHTT-HHHHHHHHHHHHHHHHTHHHHHHHH---GGGHHHHHHHHHHHHHHHHHHHHHHHTTTS--THHHHHHHHHHHHHHHHHH--STTSSS--

Foldseek 3Di:
DVLVVCVVVVVVVVNVVVLVVLLVCLLCVLLVQLVVDPDLVCNQVSSVVSLVSSQVSQLVSLCVVVVNDPDPSSVVRNVSSVVSSVCLLPDPPPPSRPND